Protein AF-A0A0D5ZF49-F1 (afdb_monomer)

Secondary structure (DSSP, 8-state):
-------PEE-HHHHHHHHHH-TT-THHHHHHHS-SEE-HHHHHHHHHHHHHHHHHHHHHT--

Solvent-accessible surface area (backbone atoms only — not comparable to full-atom values): 3770 Å² total; per-residue (Å²): 133,85,81,76,73,79,48,70,43,77,36,54,65,56,37,53,56,46,37,73,74,37,66,87,41,83,52,28,68,54,51,64,70,48,71,50,61,34,42,58,69,54,46,56,60,48,50,57,56,52,52,52,48,56,52,51,55,55,61,65,70,76,109

Structure (mmCIF, N/CA/C/O backbone):
data_AF-A0A0D5ZF49-F1
#
_entry.id   AF-A0A0D5ZF49-F1
#
loop_
_atom_site.group_PDB
_atom_site.id
_atom_site.type_symbol
_atom_site.label_atom_id
_atom_site.label_alt_id
_atom_site.label_comp_id
_atom_site.label_asym_id
_atom_site.label_entity_id
_atom_site.label_seq_id
_atom_site.pdbx_PDB_ins_code
_atom_site.Cartn_x
_atom_site.Cartn_y
_atom_site.Cartn_z
_atom_site.occupancy
_atom_site.B_iso_or_equiv
_atom_site.auth_seq_id
_atom_site.auth_comp_id
_atom_site.auth_asym_id
_atom_site.auth_atom_id
_atom_site.pdbx_PDB_model_num
ATOM 1 N N . MET A 1 1 ? -9.372 18.476 25.240 1.00 37.31 1 MET A N 1
ATOM 2 C CA . MET A 1 1 ? -9.006 17.095 24.861 1.00 37.31 1 MET A CA 1
ATOM 3 C C . MET A 1 1 ? -9.438 16.891 23.424 1.00 37.31 1 MET A C 1
ATOM 5 O O . MET A 1 1 ? -10.624 16.730 23.177 1.00 37.31 1 MET A O 1
ATOM 9 N N . SER A 1 2 ? -8.511 17.024 22.479 1.00 44.38 2 SER A N 1
ATOM 10 C CA . SER A 1 2 ? -8.792 16.791 21.063 1.00 44.38 2 SER A CA 1
ATOM 11 C C . SER A 1 2 ? -8.934 15.287 20.866 1.00 44.38 2 SER A C 1
ATOM 13 O O . SER A 1 2 ? -7.987 14.544 21.109 1.00 44.38 2 SER A O 1
ATOM 15 N N . THR A 1 3 ? -10.127 14.830 20.509 1.00 48.28 3 THR A N 1
ATOM 16 C 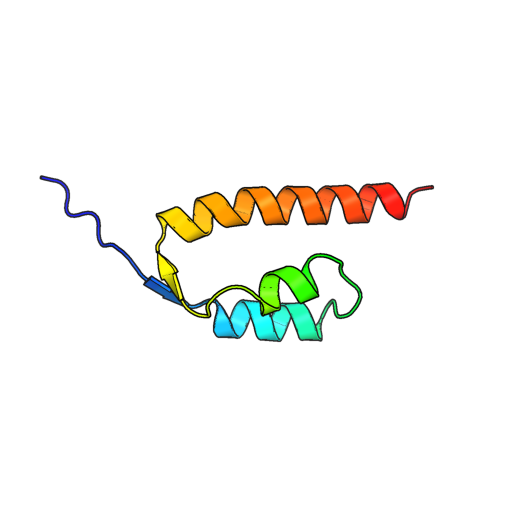CA . THR A 1 3 ? -10.406 13.441 20.154 1.00 48.28 3 THR A CA 1
ATOM 17 C C . THR A 1 3 ? -9.597 13.085 18.910 1.00 48.28 3 THR A C 1
ATOM 19 O O . THR A 1 3 ? -10.005 13.378 17.789 1.00 48.28 3 THR A O 1
ATOM 22 N N . GLN A 1 4 ? -8.426 12.469 19.099 1.00 54.47 4 GLN A N 1
ATOM 23 C CA . GLN A 1 4 ? -7.783 11.692 18.045 1.00 54.47 4 GLN A CA 1
ATOM 24 C C . GLN A 1 4 ? -8.766 10.578 17.684 1.00 54.47 4 GLN A C 1
ATOM 26 O O . GLN A 1 4 ? -8.908 9.592 18.404 1.00 54.47 4 GLN A O 1
ATOM 31 N N . GLN A 1 5 ? -9.514 10.779 16.602 1.00 54.44 5 GLN A N 1
ATOM 32 C CA . GLN A 1 5 ? -10.114 9.670 15.887 1.00 54.44 5 GLN A CA 1
ATOM 33 C C . GLN A 1 5 ? -8.937 8.813 15.431 1.00 54.44 5 GLN A C 1
ATOM 35 O O . GLN A 1 5 ? -8.203 9.208 14.526 1.00 54.44 5 GLN A O 1
ATOM 40 N N . ASP A 1 6 ? -8.718 7.680 16.097 1.00 62.22 6 ASP A N 1
ATOM 41 C CA . ASP A 1 6 ? -7.846 6.617 15.604 1.00 62.22 6 ASP A CA 1
ATOM 42 C C . ASP A 1 6 ? -8.530 6.009 14.369 1.00 62.22 6 ASP A C 1
ATOM 44 O O . ASP A 1 6 ? -9.192 4.972 14.406 1.00 62.22 6 ASP A O 1
ATOM 48 N N . GLY A 1 7 ? -8.530 6.793 13.291 1.00 72.94 7 GLY A N 1
ATOM 49 C CA . GLY A 1 7 ? -9.152 6.459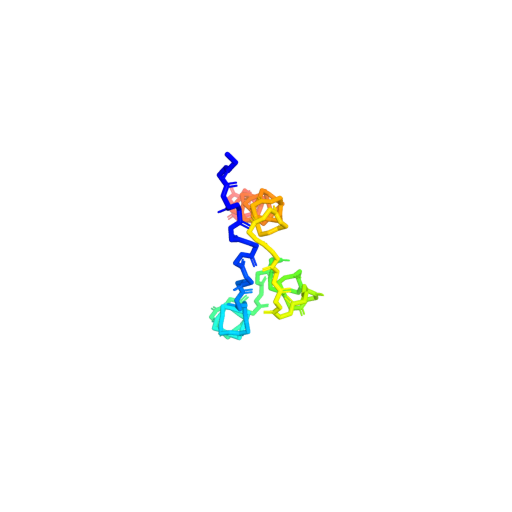 12.029 1.00 72.94 7 GLY A CA 1
ATOM 50 C C . GLY A 1 7 ? -8.373 5.309 11.429 1.00 72.94 7 GLY A C 1
ATOM 51 O O . GLY A 1 7 ? -7.220 5.471 11.030 1.00 72.94 7 GLY A O 1
ATOM 52 N N . LYS A 1 8 ? -9.007 4.143 11.399 1.00 87.06 8 LYS A N 1
ATOM 53 C CA . LYS A 1 8 ? -8.501 2.978 10.690 1.00 87.06 8 LYS A CA 1
ATOM 54 C C . LYS A 1 8 ? -8.573 3.235 9.188 1.00 87.06 8 LYS A C 1
ATOM 56 O O . LYS A 1 8 ? -9.627 3.590 8.665 1.00 87.06 8 LYS A O 1
ATOM 61 N N . ILE A 1 9 ? -7.451 3.055 8.513 1.00 89.81 9 ILE A N 1
ATOM 62 C CA . ILE A 1 9 ? -7.287 3.221 7.073 1.00 89.81 9 ILE A CA 1
ATOM 63 C C . ILE A 1 9 ? -7.238 1.834 6.454 1.00 89.81 9 ILE A C 1
ATOM 65 O O . ILE A 1 9 ? -6.387 1.028 6.824 1.00 89.81 9 ILE A O 1
ATOM 69 N N . ASP A 1 10 ? -8.144 1.573 5.516 1.00 92.88 10 ASP A N 1
ATOM 70 C CA . ASP A 1 10 ? -8.165 0.336 4.741 1.00 92.88 10 ASP A CA 1
ATOM 71 C C . ASP A 1 10 ? -7.220 0.447 3.535 1.00 92.88 10 ASP A C 1
ATOM 73 O O . ASP A 1 10 ? -7.370 1.317 2.673 1.00 92.88 10 ASP A O 1
ATOM 77 N N . LEU A 1 11 ? -6.234 -0.443 3.485 1.00 93.44 11 LEU A N 1
ATOM 78 C CA . LEU A 1 11 ? -5.239 -0.555 2.427 1.00 93.44 11 LEU A CA 1
ATOM 79 C C . LEU A 1 11 ? -5.560 -1.662 1.423 1.00 93.44 11 LEU A C 1
ATOM 81 O O . LEU A 1 11 ? -4.848 -1.774 0.428 1.00 93.44 11 LEU A O 1
ATOM 85 N N . SER A 1 12 ? -6.605 -2.465 1.624 1.00 93.94 12 SER A N 1
ATOM 86 C CA . SER A 1 12 ? -6.900 -3.649 0.800 1.00 93.94 12 SER A CA 1
ATOM 87 C C . SER A 1 12 ? -6.960 -3.317 -0.692 1.00 93.94 12 SER A C 1
ATOM 89 O O . SER A 1 12 ? -6.334 -3.977 -1.525 1.00 93.94 12 SER A O 1
ATOM 91 N N . ASN A 1 13 ? -7.673 -2.239 -1.037 1.00 93.94 13 ASN A N 1
ATOM 92 C CA . ASN A 1 13 ? -7.779 -1.772 -2.419 1.00 93.94 13 ASN A CA 1
ATOM 93 C C . ASN A 1 13 ? -6.447 -1.226 -2.941 1.00 93.94 13 ASN A C 1
ATOM 95 O O . ASN A 1 13 ? -6.055 -1.563 -4.052 1.00 93.94 13 ASN A O 1
ATOM 99 N N . LEU A 1 14 ? -5.717 -0.454 -2.129 1.00 92.50 14 LEU A N 1
ATOM 100 C CA . LEU A 1 14 ? -4.402 0.066 -2.508 1.00 92.50 14 LEU A CA 1
ATOM 101 C C . LEU A 1 14 ? -3.424 -1.073 -2.812 1.00 92.50 14 LEU A C 1
ATOM 103 O O . LEU A 1 14 ? -2.766 -1.052 -3.847 1.00 92.50 14 LEU A O 1
ATOM 107 N N . LYS A 1 15 ? -3.351 -2.074 -1.931 1.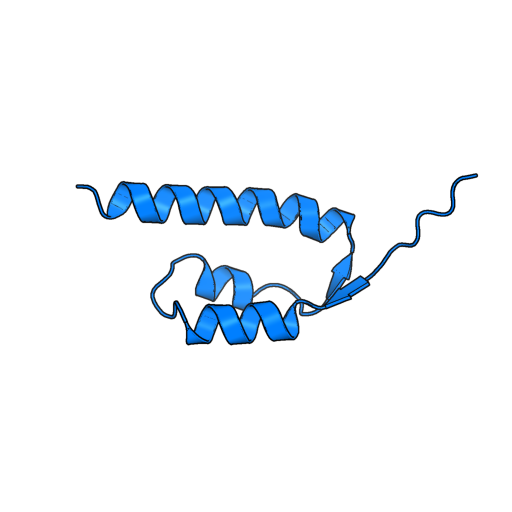00 94.12 15 LYS A N 1
ATOM 108 C CA . LYS A 1 15 ? -2.483 -3.247 -2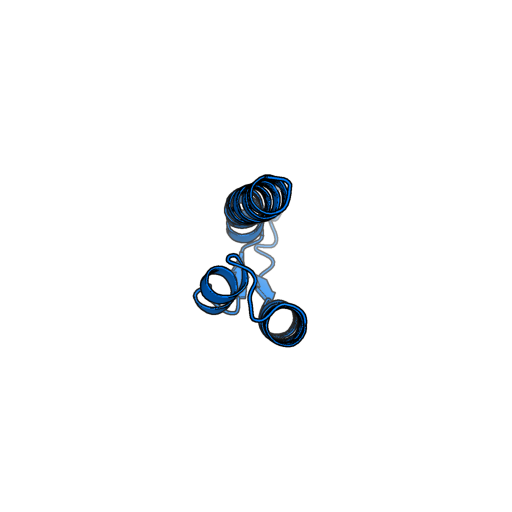.071 1.00 94.12 15 LYS A CA 1
ATOM 109 C C . LYS A 1 15 ? -2.797 -4.006 -3.354 1.00 94.12 15 LYS A C 1
ATOM 111 O O . LYS A 1 15 ? -1.891 -4.271 -4.142 1.00 94.12 15 LYS A O 1
ATOM 116 N N . ARG A 1 16 ? -4.077 -4.317 -3.583 1.00 95.25 16 ARG A N 1
ATOM 117 C CA . ARG A 1 16 ? -4.531 -5.044 -4.776 1.00 95.25 16 ARG A CA 1
ATOM 118 C C . ARG A 1 16 ? -4.228 -4.266 -6.054 1.00 95.25 16 ARG A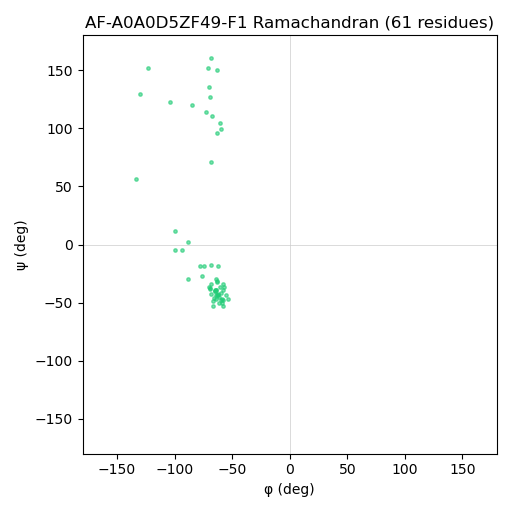 C 1
ATOM 120 O O . ARG A 1 16 ? -3.638 -4.816 -6.982 1.00 95.25 16 ARG A O 1
ATOM 127 N N . ASP A 1 17 ? -4.605 -2.994 -6.094 1.00 96.25 17 ASP A N 1
ATOM 128 C CA . ASP A 1 17 ? -4.469 -2.171 -7.292 1.00 96.25 17 ASP A CA 1
ATOM 129 C C . ASP A 1 17 ? -2.990 -1.880 -7.596 1.00 96.25 17 ASP A C 1
ATOM 131 O O . ASP A 1 17 ? -2.579 -1.901 -8.757 1.00 96.25 17 ASP A O 1
ATOM 135 N N . PHE A 1 18 ? -2.161 -1.668 -6.568 1.00 94.25 18 PHE A N 1
ATOM 136 C CA . PH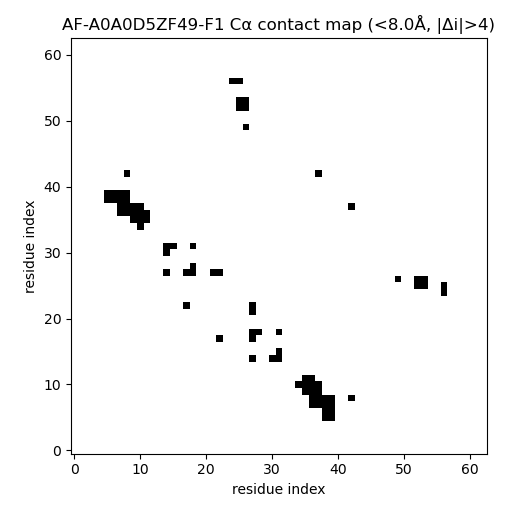E A 1 18 ? -0.721 -1.485 -6.737 1.00 94.25 18 PHE A CA 1
ATOM 137 C C . PHE A 1 18 ? -0.049 -2.764 -7.239 1.00 94.25 18 PHE A C 1
ATOM 139 O O . PHE A 1 18 ? 0.665 -2.715 -8.240 1.00 94.25 18 PHE A O 1
ATOM 146 N N . ALA A 1 19 ? -0.323 -3.912 -6.612 1.00 94.50 19 ALA A N 1
ATOM 147 C CA . ALA A 1 19 ? 0.245 -5.195 -7.021 1.00 94.50 19 ALA A CA 1
ATOM 148 C C . ALA A 1 19 ? -0.147 -5.577 -8.456 1.00 94.50 19 ALA A C 1
ATOM 150 O O . ALA A 1 19 ? 0.677 -6.102 -9.200 1.00 94.50 19 ALA A O 1
ATOM 151 N N . SER A 1 20 ? -1.377 -5.261 -8.873 1.00 96.06 20 SER A N 1
ATOM 152 C CA . SER A 1 20 ? -1.830 -5.499 -10.246 1.00 96.06 20 SER A CA 1
ATOM 153 C C . SER A 1 20 ? -1.130 -4.607 -11.272 1.00 96.06 20 SER A C 1
ATOM 155 O O . SER A 1 20 ? -0.948 -5.032 -12.410 1.00 96.06 20 SER A O 1
ATOM 157 N N . ARG A 1 21 ? -0.793 -3.361 -10.917 1.00 95.88 21 ARG A N 1
ATOM 158 C CA . ARG A 1 21 ? -0.189 -2.390 -11.846 1.00 95.88 21 ARG A CA 1
ATOM 159 C C . ARG A 1 21 ? 1.331 -2.466 -11.886 1.00 95.88 21 ARG A C 1
ATOM 161 O O . ARG A 1 21 ? 1.920 -2.140 -12.912 1.00 95.88 21 ARG A O 1
ATOM 168 N N . PHE A 1 22 ? 1.952 -2.858 -10.781 1.00 92.56 22 PHE A N 1
ATOM 169 C CA . PHE A 1 22 ? 3.401 -2.842 -10.603 1.00 92.56 22 PHE A CA 1
ATOM 170 C C . PHE A 1 22 ? 3.913 -4.164 -10.006 1.00 92.56 22 PHE A C 1
ATOM 172 O O . PHE A 1 22 ? 4.576 -4.137 -8.969 1.00 92.56 22 PHE A O 1
ATOM 179 N N . PRO A 1 23 ? 3.640 -5.328 -10.623 1.00 91.81 23 PRO A N 1
ATOM 180 C CA . PRO A 1 23 ? 3.997 -6.629 -10.049 1.00 91.81 23 PRO A CA 1
ATOM 181 C C . PRO A 1 23 ? 5.501 -6.776 -9.765 1.00 91.81 23 PRO A C 1
ATOM 183 O O . PRO A 1 23 ? 5.871 -7.348 -8.745 1.00 91.81 23 PRO A O 1
ATOM 186 N N . ASP A 1 24 ? 6.354 -6.178 -10.602 1.00 89.69 24 ASP A N 1
ATOM 187 C CA . ASP A 1 24 ? 7.818 -6.250 -10.479 1.00 89.69 24 ASP A CA 1
ATOM 188 C C . ASP A 1 24 ? 8.421 -5.154 -9.583 1.00 89.69 24 ASP A C 1
ATOM 190 O O . ASP A 1 24 ? 9.640 -5.051 -9.449 1.00 89.69 24 ASP A O 1
ATOM 194 N N . SER A 1 25 ? 7.595 -4.286 -8.986 1.00 89.88 25 SER A N 1
ATOM 195 C CA . SER A 1 25 ? 8.106 -3.267 -8.069 1.00 89.88 25 SER A CA 1
ATOM 196 C C . SER A 1 25 ? 8.595 -3.923 -6.777 1.00 89.88 25 SER A C 1
ATOM 198 O O . SER A 1 25 ? 7.850 -4.699 -6.177 1.00 89.88 25 SER A O 1
ATOM 200 N N . PRO A 1 26 ? 9.771 -3.540 -6.247 1.00 89.38 26 PRO A N 1
ATOM 201 C CA . PRO A 1 26 ? 10.230 -4.010 -4.941 1.00 89.38 26 PRO A CA 1
ATOM 202 C C . PRO A 1 26 ? 9.295 -3.579 -3.800 1.00 89.38 26 PRO A C 1
ATOM 204 O O . PRO A 1 26 ? 9.318 -4.177 -2.726 1.00 89.38 26 PRO A O 1
ATOM 207 N N . LEU A 1 27 ? 8.441 -2.571 -4.024 1.00 91.75 27 LEU A N 1
ATOM 208 C CA . LEU A 1 27 ? 7.425 -2.161 -3.060 1.00 91.75 27 LEU A CA 1
ATOM 209 C C . LEU A 1 27 ? 6.225 -3.121 -3.022 1.00 91.75 27 LEU A C 1
ATOM 211 O O . LEU A 1 27 ? 5.592 -3.244 -1.980 1.00 91.75 27 LEU A O 1
ATOM 215 N N . THR A 1 28 ? 5.911 -3.823 -4.111 1.00 93.50 28 THR A N 1
ATOM 216 C CA . THR A 1 28 ? 4.752 -4.728 -4.188 1.00 93.50 28 THR A CA 1
ATOM 217 C C . THR A 1 28 ? 4.758 -5.833 -3.130 1.00 93.50 28 THR A C 1
ATOM 219 O O . THR A 1 28 ? 3.776 -5.924 -2.389 1.00 93.50 28 THR A O 1
ATOM 222 N N . PRO A 1 29 ? 5.824 -6.643 -2.966 1.00 93.50 29 PRO A N 1
ATOM 223 C CA . PRO A 1 29 ? 5.853 -7.658 -1.912 1.00 93.50 29 PRO A CA 1
ATOM 224 C C . PRO A 1 29 ? 5.800 -7.043 -0.506 1.00 93.50 29 PRO A C 1
ATOM 226 O O . PRO A 1 29 ? 5.202 -7.632 0.393 1.00 93.50 29 PRO A O 1
ATOM 229 N N . VAL A 1 30 ? 6.357 -5.841 -0.319 1.00 92.44 30 VAL A N 1
ATOM 230 C CA . VAL A 1 30 ? 6.295 -5.117 0.960 1.00 92.44 30 VAL A CA 1
ATOM 231 C C . VAL A 1 30 ? 4.858 -4.697 1.263 1.00 92.44 30 VAL A C 1
ATOM 233 O O . VAL A 1 30 ? 4.337 -5.071 2.308 1.00 92.44 30 VAL A O 1
ATOM 236 N N . LEU A 1 31 ? 4.183 -4.012 0.335 1.00 92.81 31 LEU A N 1
ATOM 237 C CA . LEU A 1 31 ? 2.778 -3.610 0.465 1.00 92.81 31 LEU A CA 1
ATOM 238 C C . LEU A 1 31 ? 1.867 -4.807 0.740 1.00 92.81 31 LEU A C 1
ATOM 240 O O . LEU A 1 31 ? 1.003 -4.719 1.605 1.00 92.81 31 LEU A O 1
ATOM 244 N N . LEU A 1 32 ? 2.063 -5.928 0.039 1.00 93.81 32 LEU A N 1
ATOM 245 C CA . LEU A 1 32 ? 1.260 -7.139 0.231 1.00 93.81 32 LEU A CA 1
ATOM 246 C C . LEU A 1 32 ? 1.431 -7.762 1.626 1.00 93.81 32 LEU A C 1
ATOM 248 O O . LEU A 1 32 ? 0.471 -8.343 2.132 1.00 93.81 32 LEU A O 1
ATOM 252 N N . SER A 1 33 ? 2.604 -7.605 2.251 1.00 93.00 33 SER A N 1
ATOM 253 C CA . SER A 1 33 ? 2.893 -8.107 3.604 1.00 93.00 33 SER A CA 1
ATOM 254 C C . SER A 1 33 ? 2.302 -7.260 4.738 1.00 93.00 33 SER A C 1
ATOM 256 O O . SER A 1 33 ? 2.178 -7.743 5.862 1.00 93.00 33 SER A O 1
ATOM 258 N N . GLU A 1 34 ? 1.927 -6.009 4.460 1.00 91.75 34 GLU A N 1
ATOM 259 C CA . GLU A 1 34 ? 1.321 -5.116 5.451 1.00 91.75 34 GLU A CA 1
ATOM 260 C C . GLU A 1 34 ? -0.107 -5.563 5.803 1.00 91.75 34 GLU A C 1
ATOM 262 O O . GLU A 1 34 ? -0.796 -6.150 4.963 1.00 91.75 34 GLU A O 1
ATOM 267 N N . PRO A 1 35 ? -0.604 -5.278 7.017 1.00 93.06 35 PRO A N 1
ATOM 268 C CA . PRO A 1 35 ? -2.000 -5.534 7.350 1.00 93.06 35 PRO A CA 1
ATOM 269 C C . PRO A 1 35 ? -2.936 -4.695 6.470 1.00 93.06 35 PRO A C 1
ATOM 271 O O . PRO A 1 35 ? -2.614 -3.581 6.055 1.00 93.06 35 PRO A O 1
ATOM 274 N N . ASP A 1 36 ? -4.129 -5.225 6.213 1.00 93.62 36 ASP A N 1
ATOM 275 C CA . ASP A 1 36 ? -5.142 -4.552 5.392 1.00 93.62 36 ASP A CA 1
ATOM 276 C C . ASP A 1 36 ? -5.710 -3.302 6.061 1.00 93.62 36 ASP A C 1
ATOM 278 O O . ASP A 1 36 ? -6.292 -2.452 5.400 1.00 93.62 36 ASP A O 1
ATOM 282 N N . THR A 1 37 ? -5.537 -3.159 7.373 1.00 93.31 37 THR A N 1
ATOM 283 C CA . THR A 1 37 ? -5.973 -1.978 8.107 1.00 93.31 37 THR A CA 1
ATOM 284 C C . THR A 1 37 ? -4.843 -1.435 8.970 1.00 93.31 37 THR A C 1
ATOM 286 O O . THR A 1 37 ? -4.251 -2.181 9.748 1.00 93.31 37 THR A O 1
ATOM 289 N N . LEU A 1 38 ? -4.580 -0.132 8.868 1.00 91.44 38 LEU A N 1
ATOM 290 C CA . LEU A 1 38 ? -3.591 0.584 9.678 1.00 91.44 38 LEU A CA 1
ATOM 291 C C . LEU A 1 38 ? -4.231 1.744 10.434 1.00 91.44 38 LEU A C 1
ATOM 293 O O . LEU A 1 38 ? -5.202 2.336 9.964 1.00 91.44 38 LEU A O 1
ATOM 297 N N . SER A 1 39 ? -3.668 2.103 11.586 1.00 91.62 39 SER A N 1
ATOM 298 C CA . SER A 1 39 ? -3.958 3.406 12.186 1.00 91.62 39 SER A CA 1
ATOM 299 C C . SER A 1 39 ? -3.348 4.521 11.328 1.00 91.62 39 SER A C 1
ATOM 301 O O . SER A 1 39 ? -2.419 4.296 10.544 1.00 91.62 39 SER A O 1
ATOM 303 N N . PHE A 1 40 ? -3.832 5.751 11.492 1.00 88.06 40 PHE A N 1
ATOM 304 C CA . PHE A 1 40 ? -3.251 6.908 10.806 1.00 88.06 40 PHE A CA 1
ATOM 305 C C . PHE A 1 40 ? -1.754 7.091 11.126 1.00 88.06 40 PHE A C 1
ATOM 307 O O . PHE A 1 40 ? -0.959 7.410 10.240 1.00 88.06 40 PHE A O 1
ATOM 314 N N . GLY A 1 41 ? -1.357 6.850 12.381 1.00 88.69 41 GLY A N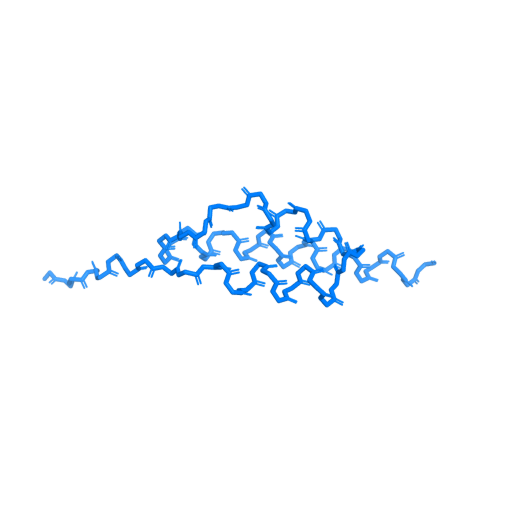 1
ATOM 315 C CA . GLY A 1 41 ? 0.041 6.935 12.807 1.00 88.69 41 GLY A CA 1
ATOM 316 C C . GLY A 1 41 ? 0.918 5.876 12.140 1.00 88.69 41 GLY A C 1
ATOM 317 O O . GLY A 1 41 ? 1.976 6.204 11.598 1.00 88.69 41 GLY A O 1
ATOM 318 N N . ASP A 1 42 ? 0.445 4.630 12.105 1.00 90.12 42 ASP A N 1
ATOM 319 C CA . ASP A 1 42 ? 1.170 3.532 11.461 1.00 90.12 42 ASP A CA 1
ATOM 320 C C . ASP A 1 42 ? 1.285 3.748 9.953 1.00 90.12 42 ASP A C 1
ATOM 322 O O . ASP A 1 42 ? 2.349 3.527 9.377 1.00 90.12 42 ASP A O 1
ATOM 326 N N . MET A 1 43 ? 0.223 4.242 9.310 1.00 90.69 43 MET A N 1
ATOM 327 C CA . MET A 1 43 ? 0.247 4.563 7.884 1.00 90.69 43 MET A CA 1
ATOM 328 C C . MET A 1 43 ? 1.325 5.606 7.566 1.00 90.69 43 MET A C 1
ATOM 330 O O . MET A 1 43 ? 2.099 5.409 6.630 1.00 90.69 43 MET A O 1
ATOM 334 N N . LEU A 1 44 ? 1.419 6.690 8.344 1.00 90.38 44 LEU A N 1
ATOM 335 C CA . LEU A 1 44 ? 2.449 7.715 8.143 1.00 90.38 44 LEU A CA 1
ATOM 336 C C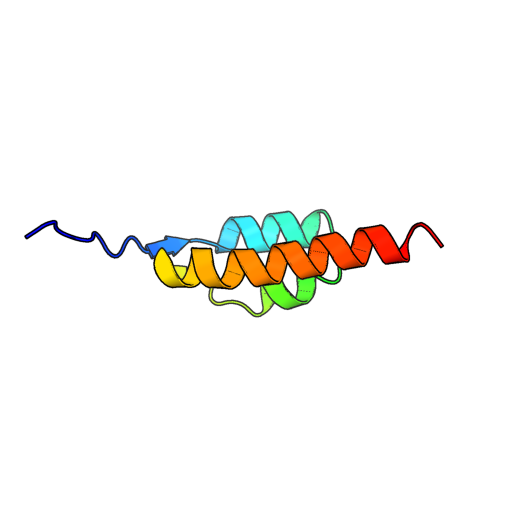 . LEU A 1 44 ? 3.863 7.163 8.342 1.00 90.38 44 LEU A C 1
ATOM 338 O O . LEU A 1 44 ? 4.751 7.449 7.536 1.00 90.38 44 LEU A O 1
ATOM 342 N N . ALA A 1 45 ? 4.071 6.351 9.380 1.00 90.06 45 ALA A N 1
ATOM 343 C CA . ALA A 1 45 ? 5.364 5.725 9.636 1.00 90.06 45 ALA A CA 1
ATOM 344 C C . ALA A 1 45 ? 5.783 4.804 8.476 1.00 90.06 45 ALA A C 1
ATOM 346 O O . ALA A 1 45 ? 6.915 4.877 7.992 1.00 90.06 45 ALA A O 1
ATOM 347 N N . LYS A 1 46 ? 4.853 3.984 7.978 1.00 91.44 46 LYS A N 1
ATOM 348 C CA . LYS A 1 46 ? 5.076 3.056 6.861 1.00 91.44 46 LYS A CA 1
ATOM 349 C C . LYS A 1 46 ? 5.278 3.771 5.527 1.00 91.44 46 LYS A C 1
ATOM 351 O O . LYS A 1 46 ? 6.147 3.371 4.752 1.00 91.44 46 LYS A O 1
ATOM 356 N N . ALA A 1 47 ? 4.551 4.860 5.278 1.00 90.94 47 ALA A N 1
ATOM 357 C CA . ALA A 1 47 ? 4.687 5.657 4.061 1.00 90.94 47 ALA A CA 1
ATOM 358 C C . ALA A 1 47 ? 6.122 6.170 3.863 1.00 90.94 47 ALA A C 1
ATOM 360 O O . ALA A 1 47 ? 6.623 6.163 2.738 1.00 90.94 47 ALA A O 1
ATOM 361 N N . GLY A 1 48 ? 6.816 6.537 4.947 1.00 89.81 48 GLY A N 1
ATOM 362 C CA . GLY A 1 48 ? 8.235 6.898 4.897 1.00 89.81 48 GLY A CA 1
ATOM 363 C C . GLY A 1 48 ? 9.109 5.773 4.333 1.00 89.81 48 GLY A C 1
ATOM 364 O O . GLY A 1 48 ? 9.895 5.997 3.412 1.00 89.81 48 GLY A O 1
ATOM 365 N N . THR A 1 49 ? 8.927 4.543 4.818 1.00 89.56 49 THR A N 1
ATOM 366 C CA . THR A 1 49 ? 9.634 3.360 4.304 1.00 89.56 49 THR A CA 1
ATOM 367 C C . THR A 1 49 ? 9.301 3.090 2.836 1.00 89.56 49 THR A C 1
ATOM 369 O O . THR A 1 49 ? 10.202 2.830 2.036 1.00 89.56 49 THR A O 1
ATOM 372 N N . TRP A 1 50 ? 8.028 3.191 2.450 1.00 92.12 50 TRP A N 1
ATOM 373 C CA . TRP A 1 50 ? 7.595 2.951 1.071 1.00 92.12 50 TRP A CA 1
ATOM 374 C C . TRP A 1 50 ? 8.193 3.961 0.084 1.00 92.12 50 TRP A C 1
ATOM 376 O O . TRP A 1 50 ? 8.616 3.577 -1.006 1.00 92.12 50 TRP A O 1
ATOM 386 N N . LEU A 1 51 ? 8.289 5.237 0.470 1.00 89.94 51 LEU A N 1
ATOM 387 C CA . LEU A 1 51 ? 8.911 6.281 -0.352 1.00 89.94 51 LEU A CA 1
ATOM 388 C C . LEU A 1 51 ? 10.404 6.026 -0.586 1.00 89.94 51 LEU A C 1
ATOM 390 O O . LEU A 1 51 ? 10.884 6.231 -1.700 1.00 89.94 51 LEU A O 1
ATOM 394 N N . VAL A 1 52 ? 11.130 5.534 0.423 1.00 89.38 52 VAL A N 1
ATOM 395 C CA . VAL A 1 52 ? 12.546 5.153 0.272 1.00 89.38 52 VAL A CA 1
ATOM 396 C C . VAL A 1 52 ? 12.699 3.996 -0.718 1.00 89.38 52 VAL A C 1
ATOM 398 O O . VAL A 1 52 ? 13.561 4.052 -1.594 1.00 89.38 52 VAL A O 1
ATOM 401 N N . LEU A 1 53 ? 11.835 2.979 -0.639 1.00 87.38 53 LEU A N 1
ATOM 402 C CA . LEU A 1 53 ? 11.850 1.852 -1.581 1.00 87.38 53 LEU A CA 1
ATOM 403 C C . LEU A 1 53 ? 11.562 2.301 -3.020 1.00 87.38 53 LEU A C 1
ATOM 405 O O . LEU A 1 53 ? 12.258 1.884 -3.945 1.00 87.38 53 LEU A O 1
ATOM 409 N N . LEU A 1 54 ? 10.588 3.195 -3.209 1.00 85.56 54 LEU A N 1
ATOM 410 C CA . LEU A 1 54 ? 10.275 3.773 -4.520 1.00 85.56 54 LEU A CA 1
ATOM 411 C C . LEU A 1 54 ? 11.418 4.631 -5.074 1.00 85.56 54 LEU A C 1
ATOM 413 O O . LEU A 1 54 ? 11.683 4.605 -6.275 1.00 85.56 54 LEU A O 1
ATOM 417 N N . GLY A 1 55 ? 12.095 5.397 -4.216 1.00 82.12 55 GLY A N 1
ATOM 418 C CA . GLY A 1 55 ? 13.256 6.199 -4.601 1.00 82.12 55 GLY A CA 1
ATOM 419 C C . GLY A 1 55 ? 14.441 5.339 -5.042 1.00 82.12 55 GLY A C 1
ATOM 420 O O . GLY A 1 55 ? 15.094 5.650 -6.040 1.00 82.12 55 GLY A O 1
ATOM 421 N N . ASN A 1 56 ? 14.681 4.229 -4.343 1.00 78.06 56 ASN A N 1
ATOM 422 C CA . ASN A 1 56 ? 15.754 3.298 -4.681 1.00 78.06 56 ASN A CA 1
ATOM 423 C C . ASN A 1 56 ? 15.472 2.525 -5.980 1.00 78.06 56 ASN A C 1
ATOM 425 O O . ASN A 1 56 ? 16.399 2.336 -6.764 1.00 78.06 56 ASN A O 1
ATOM 429 N N . ASP A 1 57 ? 14.216 2.150 -6.257 1.00 68.38 57 ASP A N 1
ATOM 430 C CA . ASP A 1 57 ? 13.834 1.501 -7.527 1.00 68.38 57 ASP A CA 1
ATOM 431 C C . ASP A 1 57 ? 14.140 2.382 -8.747 1.00 68.38 57 ASP A C 1
ATOM 433 O O . ASP A 1 57 ? 14.671 1.900 -9.746 1.00 68.38 57 ASP A O 1
ATOM 437 N N . LYS A 1 58 ? 13.867 3.691 -8.653 1.00 65.31 58 LYS A N 1
ATOM 438 C CA . LYS A 1 58 ? 14.192 4.641 -9.729 1.00 65.31 58 LYS A CA 1
ATOM 439 C C . LYS A 1 58 ? 15.695 4.741 -9.962 1.00 65.31 58 LYS A C 1
ATOM 441 O O . LYS A 1 58 ? 16.134 4.622 -11.099 1.00 65.31 58 LYS A O 1
ATOM 446 N N . ARG A 1 59 ? 16.479 4.882 -8.889 1.00 62.06 59 ARG A N 1
ATOM 447 C CA . ARG A 1 59 ? 17.941 5.007 -8.981 1.00 62.06 59 ARG A CA 1
ATOM 448 C C . ARG A 1 59 ? 18.601 3.758 -9.580 1.00 62.06 59 ARG A C 1
ATOM 450 O O . ARG A 1 59 ? 19.602 3.893 -10.269 1.00 62.06 59 ARG A O 1
ATOM 457 N N . SER A 1 60 ? 18.053 2.563 -9.353 1.00 57.75 60 SER A N 1
ATOM 458 C CA . SER A 1 60 ? 18.575 1.315 -9.932 1.00 57.75 60 SER A CA 1
ATOM 459 C C . SER A 1 60 ? 18.271 1.126 -11.422 1.00 57.75 60 SER A C 1
ATOM 461 O O . SER A 1 60 ? 18.936 0.315 -12.054 1.00 57.75 60 SER A O 1
ATOM 463 N N . LYS A 1 61 ? 17.297 1.848 -11.992 1.00 57.34 61 LYS A N 1
ATOM 464 C CA . LYS A 1 61 ? 16.944 1.780 -13.425 1.00 57.34 61 LYS A CA 1
ATOM 465 C C . LYS A 1 61 ? 17.651 2.834 -14.286 1.00 57.34 61 LYS A C 1
ATOM 467 O O . LYS A 1 61 ? 17.493 2.820 -15.502 1.00 57.34 61 LYS A O 1
ATOM 472 N N . GLU A 1 62 ? 18.406 3.741 -13.668 1.00 57.88 62 GLU A N 1
ATOM 473 C CA . GLU A 1 62 ? 19.162 4.814 -14.334 1.00 57.88 62 GLU A CA 1
ATOM 474 C C . GLU A 1 62 ? 20.663 4.487 -14.504 1.00 57.88 62 GLU A C 1
ATOM 476 O O . GLU A 1 62 ? 21.444 5.381 -14.834 1.00 57.88 62 GLU A O 1
ATOM 481 N N . ILE A 1 63 ? 21.074 3.229 -14.279 1.00 47.25 63 ILE A N 1
ATOM 482 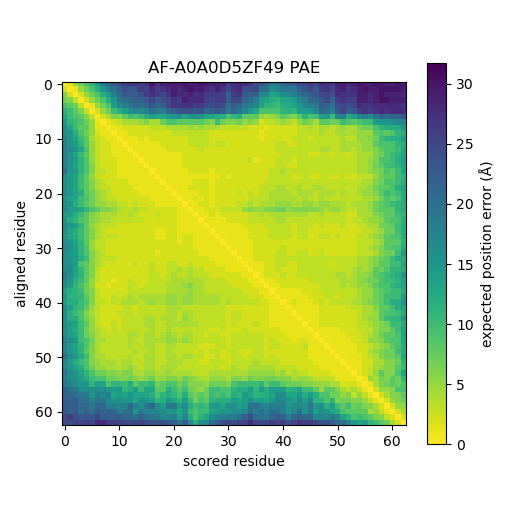C CA . ILE A 1 63 ? 22.468 2.751 -14.379 1.00 47.25 63 ILE A CA 1
ATOM 483 C C . ILE A 1 63 ? 22.598 1.665 -15.444 1.00 47.25 63 ILE A C 1
ATOM 485 O O . ILE A 1 63 ? 21.749 0.746 -15.436 1.00 47.25 63 ILE A O 1
#

Mean predicted aligned error: 7.04 Å

Sequence (63 aa):
MSTQQDGKIDLSNLKRDFASRFPDSPLTPVLLSEPDTLSFGDMLAKAGTWLVLLGNDKRSKEI

pLDDT: mean 83.54, std 15.43, range [37.31, 96.25]

Foldseek 3Di:
DPPPPQDKDFCPCVLVVCCVVCVPQPCNVVSVPDDRIDGPVVVVVVVVVSVVSVVVVVVVVVD

Radius of gyration: 13.91 Å; Cα contacts (8 Å, |Δi|>4): 41; chains: 1; bounding box: 33×25×39 Å